Protein AF-A0AAV3HA36-F1 (afdb_monomer_lite)

Foldseek 3Di:
DDKPKDKDKAAFDWDWDFPDDVPDPDTDTDTHDTGHIDMDIDTDDDDDPVVVVVVVCVVPVDDDDDDD

Organism: NCBI:txid1005554

Sequence (68 aa):
DCTIKEVQFTAGQKQDIDVTTLCSTEQENINGLGASSEISMSGNFYLNQAQNALRDAYDNDTLYAFKV

pLDDT: mean 79.99, std 8.91, range [46.59, 91.38]

Secondary structure (DSSP, 8-state):
----EEEEEEPPPPPEEE---TT-SS--EEE-PPPPPEEEEEE-----HHHHHHHHHHHTT-------

Structure (mmCIF, N/CA/C/O backbone):
data_AF-A0AAV3HA36-F1
#
_entry.id   AF-A0AAV3HA36-F1
#
loop_
_atom_site.group_PDB
_atom_site.id
_atom_site.type_symbol
_atom_site.label_atom_id
_atom_site.label_alt_id
_atom_site.label_comp_id
_atom_site.label_asym_id
_atom_site.label_entity_id
_atom_site.label_seq_id
_atom_site.pdbx_PDB_ins_code
_atom_site.Cartn_x
_atom_site.Cartn_y
_atom_site.Cartn_z
_atom_site.occupancy
_atom_site.B_iso_or_equiv
_atom_site.auth_seq_id
_atom_site.auth_comp_id
_atom_site.auth_asym_id
_atom_site.auth_atom_id
_atom_site.pdbx_PDB_model_num
ATOM 1 N N . ASP A 1 1 ? 19.927 12.411 -16.645 1.00 46.59 1 ASP A N 1
ATOM 2 C CA . ASP A 1 1 ? 18.467 12.513 -16.796 1.00 46.59 1 ASP A CA 1
ATOM 3 C C . ASP A 1 1 ? 17.792 12.850 -15.485 1.00 46.59 1 ASP A C 1
ATOM 5 O O . ASP A 1 1 ? 17.869 12.079 -14.537 1.00 46.59 1 ASP A O 1
ATOM 9 N N . CYS A 1 2 ? 17.166 14.026 -15.425 1.00 49.94 2 CYS A N 1
ATOM 10 C CA . CYS A 1 2 ? 16.320 14.431 -14.307 1.00 49.94 2 CYS A CA 1
ATOM 11 C C . CYS A 1 2 ? 14.930 13.830 -14.511 1.00 49.94 2 CYS A C 1
ATOM 13 O O . CYS A 1 2 ? 14.114 14.371 -15.254 1.00 49.94 2 CYS A O 1
ATOM 15 N N . THR A 1 3 ? 14.651 12.698 -13.872 1.00 58.16 3 THR A N 1
ATOM 16 C CA . THR A 1 3 ? 13.272 12.224 -13.757 1.00 58.16 3 THR A CA 1
ATOM 17 C C . THR A 1 3 ? 12.602 12.998 -12.629 1.00 58.16 3 THR A C 1
ATOM 19 O O . THR A 1 3 ? 12.956 12.808 -11.468 1.00 58.16 3 THR A O 1
ATOM 22 N N . ILE A 1 4 ? 11.646 13.873 -12.949 1.00 55.50 4 ILE A N 1
ATOM 23 C CA . ILE A 1 4 ? 10.739 14.414 -11.931 1.00 55.50 4 ILE A CA 1
ATOM 24 C C . ILE A 1 4 ? 9.850 13.248 -11.509 1.00 55.50 4 ILE A C 1
ATOM 26 O O . ILE A 1 4 ? 9.092 12.731 -12.330 1.00 55.50 4 ILE A O 1
ATOM 30 N N . LYS A 1 5 ? 10.031 12.790 -10.271 1.00 70.00 5 LYS A N 1
ATOM 31 C CA . LYS A 1 5 ? 9.194 11.781 -9.628 1.00 70.00 5 LYS A CA 1
ATOM 32 C C . LYS A 1 5 ? 8.540 12.451 -8.432 1.00 70.00 5 LYS A C 1
ATOM 34 O O . LYS A 1 5 ? 9.233 12.792 -7.477 1.00 70.00 5 LYS A O 1
ATOM 39 N N . GLU A 1 6 ? 7.241 12.673 -8.502 1.00 78.38 6 GLU A N 1
ATOM 40 C CA . GLU A 1 6 ? 6.454 13.002 -7.324 1.00 78.38 6 GLU A CA 1
ATOM 41 C C . GLU A 1 6 ? 6.052 11.682 -6.669 1.00 78.38 6 GLU A C 1
ATOM 43 O O . GLU A 1 6 ? 5.465 10.815 -7.316 1.00 78.38 6 GLU A O 1
ATOM 48 N N . VAL A 1 7 ? 6.425 11.506 -5.404 1.00 80.31 7 VAL A N 1
ATOM 49 C CA . VAL A 1 7 ? 6.085 10.316 -4.623 1.00 80.31 7 VAL A CA 1
ATOM 50 C C . VAL A 1 7 ? 5.191 10.754 -3.479 1.00 80.31 7 VAL A C 1
ATOM 52 O O . VAL A 1 7 ? 5.592 11.574 -2.655 1.00 80.31 7 VAL A O 1
ATOM 55 N N . GLN A 1 8 ? 3.991 10.192 -3.425 1.00 84.19 8 GLN A N 1
ATOM 56 C CA . GLN A 1 8 ? 3.061 10.345 -2.319 1.00 84.19 8 GLN A CA 1
ATOM 57 C C . GLN A 1 8 ? 2.948 9.004 -1.598 1.00 84.19 8 GLN A C 1
ATOM 59 O O . GLN A 1 8 ? 2.718 7.967 -2.221 1.00 84.19 8 GLN A O 1
ATOM 64 N N . PHE A 1 9 ? 3.140 9.026 -0.281 1.00 83.25 9 PHE A N 1
ATOM 65 C CA . PHE A 1 9 ? 3.003 7.860 0.582 1.00 83.25 9 PHE A CA 1
ATOM 66 C C . PHE A 1 9 ? 1.887 8.107 1.586 1.00 83.25 9 PHE A C 1
ATOM 68 O O . PHE A 1 9 ? 1.952 9.053 2.373 1.00 83.25 9 PHE A O 1
ATOM 75 N N . THR A 1 10 ? 0.903 7.218 1.587 1.00 85.38 10 THR A N 1
ATOM 76 C CA . THR A 1 10 ? -0.163 7.187 2.580 1.00 85.38 10 THR A CA 1
ATOM 77 C C . THR A 1 10 ? 0.041 5.951 3.437 1.00 85.38 10 THR A C 1
ATOM 79 O O . THR A 1 10 ? -0.153 4.823 2.985 1.00 85.38 10 THR A O 1
ATOM 82 N N . ALA A 1 11 ? 0.455 6.150 4.689 1.00 80.56 11 ALA A N 1
ATOM 83 C CA . ALA A 1 11 ? 0.539 5.050 5.638 1.00 80.56 11 ALA A CA 1
ATOM 84 C C . ALA A 1 11 ? -0.858 4.464 5.871 1.00 80.56 11 ALA A C 1
ATOM 86 O O . ALA A 1 11 ? -1.821 5.214 6.066 1.00 80.56 11 ALA A O 1
ATOM 87 N N . GLY A 1 12 ? -0.949 3.135 5.873 1.00 78.56 12 GLY A N 1
ATOM 88 C CA . GLY A 1 12 ? -2.204 2.428 6.076 1.00 78.56 12 GLY A CA 1
ATOM 89 C C . GLY A 1 12 ? 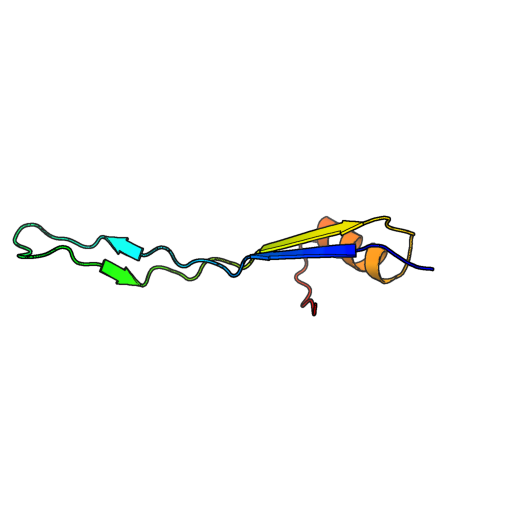-2.860 2.854 7.384 1.00 78.56 12 GLY A C 1
ATOM 90 O O . GLY A 1 12 ? -2.273 2.730 8.459 1.00 78.56 12 GLY A O 1
ATOM 91 N N . GLN A 1 13 ? -4.075 3.390 7.287 1.00 75.94 13 GLN A N 1
ATOM 92 C CA . GLN A 1 13 ? -4.863 3.765 8.453 1.00 75.94 13 GLN A CA 1
ATOM 93 C C . GLN A 1 13 ? -5.662 2.556 8.916 1.00 75.94 13 GLN A C 1
ATOM 95 O O . GLN A 1 13 ? -6.451 1.977 8.175 1.00 75.94 13 GLN A O 1
ATOM 100 N N . LYS A 1 14 ? -5.452 2.169 10.163 1.00 78.44 14 LYS A N 1
ATOM 101 C CA . LYS A 1 14 ? -6.252 1.144 10.817 1.00 78.44 14 LYS A CA 1
ATOM 102 C C . LYS A 1 14 ? -7.675 1.664 11.029 1.00 78.44 14 LYS A C 1
ATOM 104 O O . LYS A 1 14 ? -7.852 2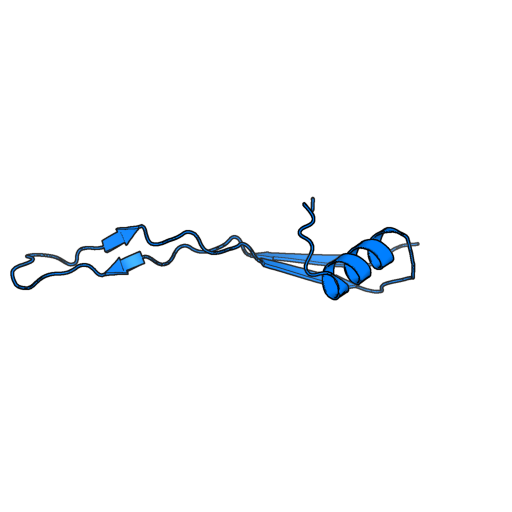.773 11.525 1.00 78.44 14 LYS A O 1
ATOM 109 N N . GLN A 1 15 ? -8.667 0.845 10.695 1.00 76.44 15 GLN A N 1
ATOM 110 C CA . GLN A 1 15 ? -10.054 1.116 11.067 1.00 76.44 15 GLN A CA 1
ATOM 111 C C . GLN A 1 15 ? -10.305 0.605 12.486 1.00 76.44 15 GLN A C 1
ATOM 113 O O . GLN A 1 15 ? -9.892 -0.503 12.834 1.00 76.44 15 GLN A O 1
ATOM 118 N N . ASP A 1 16 ? -10.955 1.413 13.316 1.00 83.44 16 ASP A N 1
ATOM 119 C CA . ASP A 1 16 ? -11.450 0.955 14.610 1.00 83.44 16 ASP A CA 1
ATOM 120 C C . ASP A 1 16 ? -12.744 0.164 14.409 1.00 83.44 16 ASP A C 1
ATOM 122 O O . ASP A 1 16 ? -13.569 0.506 13.560 1.00 83.44 16 ASP A O 1
ATOM 126 N N . ILE A 1 17 ? -12.898 -0.922 15.164 1.00 84.06 17 ILE A N 1
ATOM 127 C CA . ILE A 1 17 ? -14.106 -1.746 15.144 1.00 84.06 17 ILE A CA 1
ATOM 128 C C . ILE A 1 17 ? -14.949 -1.343 16.347 1.00 84.06 17 ILE A C 1
ATOM 130 O O . ILE A 1 17 ? -14.493 -1.468 17.485 1.00 84.06 17 ILE A O 1
ATOM 134 N N . ASP A 1 18 ? -16.172 -0.888 16.079 1.00 87.75 18 ASP A N 1
ATOM 135 C CA . ASP A 1 18 ? -17.175 -0.660 17.115 1.00 87.75 18 ASP A CA 1
ATOM 136 C C . ASP A 1 18 ? -17.686 -2.015 17.617 1.00 87.75 18 ASP A C 1
ATOM 138 O O . ASP A 1 18 ? -18.185 -2.839 16.843 1.00 87.75 18 ASP A O 1
ATOM 142 N N . VAL A 1 19 ? -17.506 -2.260 18.910 1.00 87.69 19 VAL A N 1
ATOM 143 C CA . VAL A 1 19 ? -17.947 -3.480 19.595 1.00 87.69 19 VAL A CA 1
ATOM 144 C C . VAL A 1 19 ? -18.941 -3.171 20.709 1.00 87.69 19 VAL A C 1
ATOM 146 O O . VAL A 1 19 ? -19.157 -4.009 21.581 1.00 87.69 19 VAL A O 1
ATOM 149 N N . THR A 1 20 ? -19.559 -1.989 20.679 1.00 90.56 20 THR A N 1
ATOM 150 C CA . THR A 1 20 ? -20.534 -1.559 21.683 1.00 90.56 20 THR A CA 1
ATOM 151 C C . THR A 1 20 ? -21.684 -2.562 21.766 1.00 90.56 20 THR A C 1
ATOM 153 O O . THR A 1 20 ? -22.349 -2.868 20.771 1.00 90.56 20 THR A O 1
ATOM 156 N N 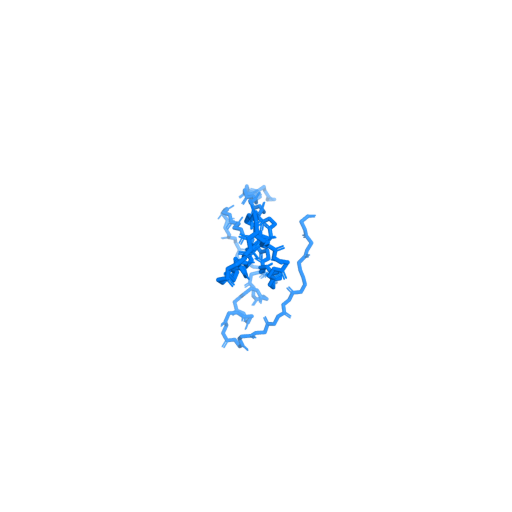. THR A 1 21 ? -21.930 -3.091 22.965 1.00 88.75 21 THR A N 1
ATOM 157 C CA . THR A 1 21 ? -22.955 -4.115 23.201 1.00 88.75 21 THR A CA 1
ATOM 158 C C . THR A 1 21 ? -24.170 -3.545 23.930 1.00 88.75 21 THR A C 1
ATOM 160 O O . THR A 1 21 ? -24.127 -2.477 24.542 1.00 88.75 21 THR A O 1
ATOM 163 N N . LEU A 1 22 ? -25.300 -4.258 23.868 1.00 78.56 22 LEU A N 1
ATOM 164 C CA . LEU A 1 22 ? -26.478 -3.897 24.655 1.00 78.56 22 LEU A CA 1
ATOM 165 C C . LEU A 1 22 ? -26.123 -4.003 26.151 1.00 78.56 22 LEU A C 1
ATOM 167 O O . LEU A 1 22 ? -25.771 -5.091 26.602 1.00 78.56 22 LEU A O 1
ATOM 171 N N . CYS A 1 23 ? -26.253 -2.882 26.876 1.00 89.31 23 CYS A N 1
ATOM 172 C CA . CYS A 1 23 ? -25.821 -2.619 28.266 1.00 89.31 23 CYS A CA 1
ATOM 173 C C . CYS A 1 23 ? -24.425 -1.988 28.455 1.00 89.31 23 CYS A C 1
ATOM 175 O O . CYS A 1 23 ? -24.055 -1.745 29.607 1.00 89.31 2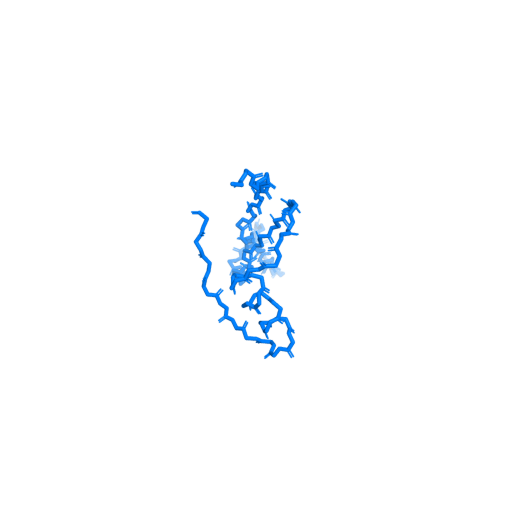3 CYS A O 1
ATOM 177 N N . SER A 1 24 ? -23.676 -1.662 27.395 1.00 84.88 24 SER A N 1
ATOM 178 C CA . SER A 1 24 ? -22.461 -0.842 27.531 1.00 84.88 24 SER A CA 1
ATOM 179 C C . SER A 1 24 ? -22.817 0.551 28.078 1.00 84.88 24 SER A C 1
ATOM 181 O O . SER A 1 24 ? -23.825 1.149 27.695 1.00 84.88 24 SER A O 1
ATOM 183 N N . THR A 1 25 ? -22.007 1.065 29.007 1.00 88.56 25 THR A N 1
ATOM 184 C CA . THR A 1 25 ? -22.204 2.402 29.596 1.00 88.56 25 THR A CA 1
ATOM 185 C C . THR A 1 25 ? -21.564 3.515 28.768 1.00 88.56 25 THR A C 1
ATOM 187 O O . THR A 1 25 ? -21.909 4.672 28.959 1.00 88.56 25 THR A O 1
ATOM 190 N N . GLU A 1 26 ? -20.648 3.162 27.862 1.00 89.00 26 GLU A N 1
ATOM 191 C CA . GLU A 1 26 ? -19.882 4.048 26.978 1.00 89.00 26 GLU A CA 1
ATOM 192 C C . GLU A 1 26 ? -19.667 3.354 25.619 1.00 89.00 26 GLU A C 1
ATOM 194 O O . GLU A 1 26 ? -19.915 2.152 25.494 1.00 89.00 26 GLU A O 1
ATOM 199 N N . GLN A 1 27 ? -19.199 4.096 24.609 1.00 87.19 27 GLN A N 1
ATOM 200 C CA . GLN A 1 27 ? -18.819 3.513 23.318 1.00 87.19 27 GLN A CA 1
ATOM 201 C C . GLN A 1 27 ? -17.510 2.721 23.450 1.00 87.19 27 GLN A C 1
ATOM 203 O O . GLN A 1 27 ? -16.528 3.218 24.008 1.00 87.19 27 GLN A O 1
ATOM 208 N N . GLU A 1 28 ? -17.496 1.492 22.933 1.00 85.81 28 GLU A N 1
ATOM 209 C CA . GLU A 1 28 ? -16.356 0.579 23.032 1.00 85.81 28 GLU A CA 1
ATOM 210 C C . GLU A 1 28 ? -15.771 0.275 21.654 1.00 85.81 28 GLU A C 1
ATOM 212 O O . GLU A 1 28 ? -16.455 -0.209 20.750 1.00 85.81 28 GLU A O 1
ATOM 217 N N . ASN A 1 29 ? -14.466 0.513 21.516 1.00 89.00 29 ASN A N 1
ATOM 218 C CA . ASN A 1 29 ? -13.757 0.371 20.252 1.00 89.00 29 ASN A CA 1
ATOM 219 C C . ASN A 1 29 ? -12.587 -0.586 20.460 1.00 89.00 29 ASN A C 1
ATOM 221 O O . ASN A 1 29 ? -11.810 -0.425 21.406 1.00 89.00 29 ASN A O 1
ATOM 225 N N . ILE A 1 30 ? -12.404 -1.539 19.551 1.00 87.25 30 ILE A N 1
ATOM 226 C CA . ILE A 1 30 ? -11.169 -2.321 19.485 1.00 87.25 30 ILE A CA 1
ATOM 227 C C . ILE A 1 30 ? -10.383 -1.992 18.231 1.00 87.25 30 ILE A C 1
ATOM 229 O O . ILE A 1 30 ? -10.889 -1.505 17.218 1.00 87.25 30 ILE A O 1
ATOM 233 N N . ASN A 1 31 ? -9.103 -2.327 18.306 1.00 83.94 31 ASN A N 1
ATOM 234 C CA . ASN A 1 31 ? -8.201 -2.186 17.195 1.00 83.94 31 ASN A CA 1
ATOM 235 C C . ASN A 1 31 ? -8.580 -3.143 16.052 1.00 83.94 31 ASN A C 1
ATOM 237 O O . ASN A 1 31 ? -8.421 -4.353 16.201 1.00 83.94 31 ASN A O 1
ATOM 241 N N . GLY A 1 32 ? -9.027 -2.613 14.910 1.00 78.19 32 GLY A N 1
ATOM 242 C CA . GLY A 1 32 ? -9.198 -3.410 13.697 1.00 78.19 32 GLY A CA 1
ATOM 243 C C . GLY A 1 32 ? -7.876 -3.758 13.016 1.00 78.19 32 GLY A C 1
ATOM 244 O O . GLY A 1 32 ? -6.790 -3.374 13.465 1.00 78.19 32 GLY A O 1
ATOM 245 N N . LEU A 1 33 ? -7.977 -4.517 11.923 1.00 81.06 33 LEU A N 1
ATOM 246 C CA . LEU A 1 33 ? -6.818 -4.937 11.141 1.00 81.06 33 LEU A CA 1
ATOM 247 C C . LEU A 1 33 ? -6.096 -3.710 10.560 1.00 81.06 33 LEU A C 1
ATOM 249 O O . LEU A 1 33 ? -6.729 -2.750 10.117 1.00 81.06 33 LEU A O 1
ATOM 253 N N . GLY A 1 34 ? -4.761 -3.738 10.568 1.00 77.81 34 GLY A N 1
ATOM 254 C CA . GLY A 1 34 ? -3.966 -2.690 9.932 1.00 77.81 34 GLY A CA 1
ATOM 255 C C . GLY A 1 34 ? -4.240 -2.654 8.430 1.00 77.81 34 GLY A C 1
ATOM 256 O O . GLY A 1 34 ? -4.157 -3.688 7.769 1.00 77.81 34 GLY A O 1
ATOM 257 N N . ALA A 1 35 ? -4.568 -1.478 7.893 1.00 79.44 35 ALA A N 1
ATOM 258 C CA . ALA A 1 35 ? -4.681 -1.314 6.450 1.00 79.44 35 ALA A CA 1
ATOM 259 C C . ALA A 1 35 ? -3.295 -1.346 5.795 1.00 79.44 35 ALA A C 1
ATOM 261 O O . ALA A 1 35 ? -2.291 -0.973 6.407 1.00 79.44 35 ALA A O 1
ATOM 262 N N . SER A 1 36 ? -3.242 -1.768 4.533 1.00 79.44 36 SER A N 1
ATOM 263 C CA . SER A 1 36 ? -2.039 -1.635 3.717 1.00 79.44 36 SER A CA 1
ATOM 264 C C . SER A 1 36 ? -1.715 -0.161 3.495 1.00 79.44 36 SER A C 1
ATOM 266 O O . SER A 1 36 ? -2.607 0.644 3.235 1.00 79.44 36 SER A O 1
ATOM 268 N N . SER A 1 37 ? -0.433 0.187 3.561 1.00 80.06 37 SER A N 1
ATOM 269 C CA . SER A 1 37 ? 0.030 1.491 3.091 1.00 80.06 37 SER A CA 1
ATOM 270 C C . SER A 1 37 ? -0.026 1.560 1.569 1.00 80.06 37 SER A C 1
ATOM 272 O O . SER A 1 37 ? 0.208 0.560 0.890 1.00 80.06 37 SER A O 1
ATOM 274 N N . GLU A 1 38 ? -0.287 2.748 1.044 1.00 83.19 38 GLU A N 1
ATOM 275 C CA . GLU A 1 38 ? -0.376 3.017 -0.385 1.00 83.19 38 GLU A CA 1
ATOM 276 C C . GLU A 1 38 ? 0.747 3.965 -0.816 1.00 83.19 38 GLU A C 1
ATOM 278 O O . GLU A 1 38 ? 1.076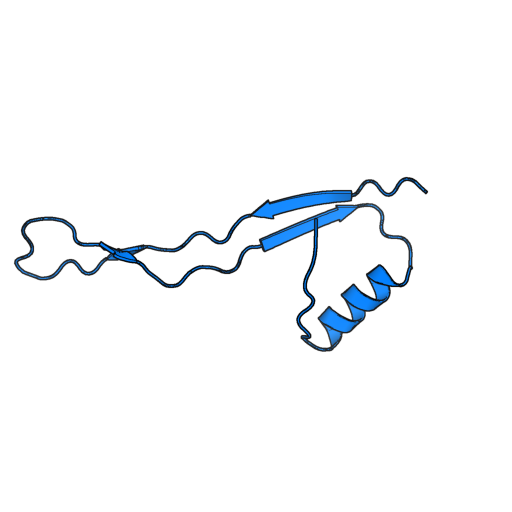 4.931 -0.121 1.00 83.19 38 GLU A O 1
ATOM 283 N N . ILE A 1 39 ? 1.339 3.683 -1.976 1.00 80.56 39 ILE A N 1
ATOM 284 C CA . ILE A 1 39 ? 2.242 4.598 -2.670 1.00 80.56 39 ILE A CA 1
ATOM 285 C C . ILE A 1 39 ? 1.635 4.973 -4.011 1.00 80.56 39 ILE A C 1
ATOM 287 O O . ILE A 1 39 ? 1.272 4.103 -4.798 1.00 80.56 39 ILE A O 1
ATOM 291 N N . SER A 1 40 ? 1.641 6.271 -4.297 1.00 83.94 40 SER A N 1
ATOM 292 C CA . SER A 1 40 ? 1.410 6.819 -5.627 1.00 83.94 40 SER A CA 1
ATOM 293 C C . SER A 1 40 ? 2.688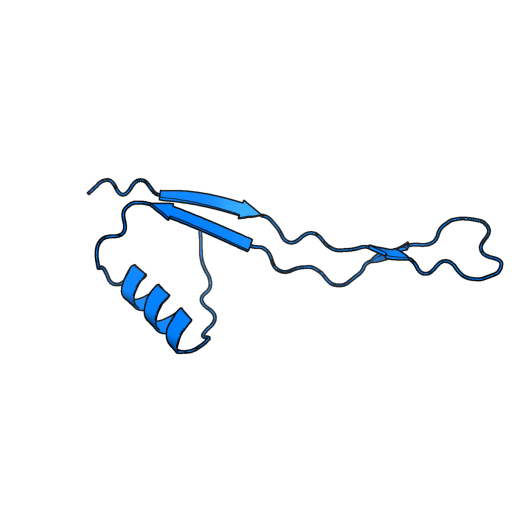 7.495 -6.119 1.00 83.94 40 SER A C 1
ATOM 295 O O . SER A 1 40 ? 3.285 8.308 -5.413 1.00 83.94 40 SER A O 1
ATOM 297 N N . MET A 1 41 ? 3.142 7.136 -7.320 1.00 80.62 41 MET A N 1
ATOM 298 C CA . MET A 1 41 ? 4.314 7.741 -7.956 1.00 80.62 41 MET A CA 1
ATOM 299 C C . MET A 1 41 ? 3.919 8.287 -9.323 1.00 80.62 41 MET A C 1
ATOM 301 O O . MET A 1 41 ? 3.498 7.526 -10.195 1.00 80.62 41 MET A O 1
ATOM 305 N N . SER A 1 42 ? 4.102 9.586 -9.536 1.00 80.94 42 SER A N 1
ATOM 306 C CA . SER A 1 42 ? 3.890 10.232 -10.831 1.00 80.94 42 SER A CA 1
ATOM 307 C C . SER A 1 42 ? 5.215 10.774 -11.369 1.00 80.94 42 SER A C 1
ATOM 309 O O . SER A 1 42 ? 6.095 11.189 -10.615 1.00 80.94 42 SER A O 1
ATOM 311 N N . GLY A 1 43 ? 5.415 10.723 -12.685 1.00 79.75 43 GLY A N 1
ATOM 312 C CA . GLY A 1 43 ? 6.646 11.217 -13.293 1.00 79.75 43 GLY A CA 1
ATOM 313 C C . GLY A 1 43 ? 6.811 10.834 -14.755 1.00 79.75 43 GLY A C 1
ATOM 314 O O . GLY A 1 43 ? 6.052 10.036 -15.301 1.00 79.75 43 GLY A O 1
ATOM 315 N N . ASN A 1 44 ? 7.839 11.394 -15.393 1.00 76.75 44 ASN A N 1
ATOM 316 C CA . ASN A 1 44 ? 8.201 11.039 -16.766 1.00 76.75 44 ASN A CA 1
ATOM 317 C C . ASN A 1 44 ? 9.016 9.741 -16.783 1.00 76.75 44 ASN A C 1
ATOM 319 O O . ASN A 1 44 ? 10.226 9.736 -16.562 1.00 76.75 44 ASN A O 1
ATOM 323 N N . PHE A 1 45 ? 8.347 8.624 -17.032 1.00 73.06 45 PHE A N 1
ATOM 324 C CA . PHE A 1 45 ? 8.967 7.305 -17.080 1.00 73.06 45 PHE A CA 1
ATOM 325 C C . PHE A 1 45 ? 9.712 7.086 -18.415 1.00 73.06 45 PHE A C 1
ATOM 327 O O . PHE A 1 45 ? 9.128 7.205 -19.486 1.00 73.06 45 PHE A O 1
ATOM 334 N N . TYR A 1 46 ? 11.009 6.753 -18.356 1.00 75.69 46 TYR A N 1
ATOM 335 C CA . TYR A 1 46 ? 11.793 6.250 -19.498 1.00 75.69 46 TYR A CA 1
ATOM 336 C C . TYR A 1 46 ? 12.177 4.779 -19.289 1.00 75.69 46 TYR A C 1
ATOM 338 O O . TYR A 1 46 ? 12.551 4.414 -18.173 1.00 75.69 46 TYR A O 1
ATOM 346 N N . LEU A 1 47 ? 12.112 3.941 -20.327 1.00 80.12 47 LEU A N 1
ATOM 347 C CA . LEU A 1 47 ? 12.323 2.496 -20.186 1.00 80.12 47 LEU A CA 1
ATOM 348 C C . LEU A 1 47 ? 13.686 2.181 -19.543 1.00 80.12 47 LEU A C 1
ATOM 350 O O . LEU A 1 47 ? 14.737 2.581 -20.045 1.00 80.12 47 LEU A O 1
ATOM 354 N N . ASN A 1 48 ? 13.665 1.460 -18.424 1.00 80.81 48 ASN A N 1
ATOM 355 C CA . ASN A 1 48 ? 14.850 1.029 -17.689 1.00 80.81 48 ASN A CA 1
ATOM 356 C C . ASN A 1 48 ? 14.545 -0.242 -16.877 1.00 80.81 48 ASN A C 1
ATOM 358 O O . ASN A 1 48 ? 13.402 -0.697 -16.823 1.00 80.81 48 ASN A O 1
ATOM 362 N N . GLN A 1 49 ? 15.562 -0.810 -16.222 1.00 82.94 49 GLN A N 1
ATOM 363 C CA . GLN A 1 49 ? 15.403 -2.037 -15.430 1.00 82.94 49 GLN A CA 1
ATOM 364 C C . GLN A 1 49 ? 14.343 -1.911 -14.324 1.00 82.94 49 GLN A C 1
ATOM 366 O O . GLN A 1 49 ? 13.609 -2.863 -14.082 1.00 82.94 49 GLN A O 1
ATOM 371 N N . ALA A 1 50 ? 14.210 -0.737 -13.697 1.00 79.81 50 ALA A N 1
ATOM 372 C CA . ALA A 1 50 ? 13.208 -0.519 -12.655 1.00 79.81 50 ALA A CA 1
ATOM 373 C C . ALA A 1 50 ? 11.776 -0.532 -13.218 1.00 79.81 50 ALA A C 1
ATOM 375 O O . ALA A 1 50 ? 10.884 -1.093 -12.596 1.00 79.81 50 ALA A O 1
ATOM 376 N N . GLN A 1 51 ? 11.543 0.023 -14.410 1.00 82.19 51 GLN A N 1
ATOM 377 C CA . GLN A 1 51 ? 10.233 -0.064 -15.069 1.00 82.19 51 GLN A CA 1
ATOM 378 C C . GLN A 1 51 ? 9.892 -1.468 -15.545 1.00 82.19 51 GLN A C 1
ATOM 380 O O . GLN A 1 51 ? 8.729 -1.853 -15.473 1.00 82.19 51 GLN A O 1
ATOM 385 N N . ASN A 1 52 ? 10.885 -2.236 -15.995 1.00 85.56 52 ASN A N 1
ATOM 386 C CA . ASN A 1 52 ? 10.663 -3.640 -16.326 1.00 85.56 52 ASN A CA 1
ATOM 387 C C . ASN A 1 52 ? 10.252 -4.431 -15.080 1.00 85.56 52 ASN A C 1
ATOM 389 O O . ASN A 1 52 ? 9.319 -5.214 -15.165 1.00 85.56 52 ASN A O 1
ATOM 393 N N . ALA A 1 53 ? 10.870 -4.165 -13.925 1.00 83.88 53 ALA A N 1
ATOM 394 C CA . ALA A 1 53 ? 10.470 -4.780 -12.660 1.00 83.88 53 ALA A CA 1
ATOM 395 C C . ALA A 1 53 ? 9.046 -4.379 -12.233 1.00 83.88 53 ALA A C 1
ATOM 397 O O . ALA A 1 53 ? 8.279 -5.233 -11.808 1.00 83.88 53 ALA A O 1
ATOM 398 N N . LEU A 1 54 ? 8.657 -3.105 -12.391 1.00 84.19 54 LEU A N 1
ATOM 399 C CA . LEU A 1 54 ? 7.280 -2.666 -12.114 1.00 84.19 54 LEU A CA 1
ATOM 400 C C . LEU A 1 54 ? 6.260 -3.331 -13.052 1.00 84.19 54 LEU A C 1
ATOM 402 O O . LEU A 1 54 ? 5.167 -3.677 -12.613 1.00 84.19 54 LEU A O 1
ATOM 406 N N . ARG A 1 55 ? 6.611 -3.509 -14.332 1.00 85.88 55 ARG A N 1
ATOM 407 C CA . ARG A 1 55 ? 5.758 -4.186 -15.318 1.00 85.88 55 ARG A CA 1
ATOM 408 C C . ARG A 1 55 ? 5.611 -5.672 -15.000 1.00 85.88 55 ARG A C 1
ATOM 410 O O . ARG A 1 55 ? 4.495 -6.160 -14.936 1.00 85.88 55 ARG A O 1
ATOM 417 N N . ASP A 1 56 ? 6.723 -6.354 -14.760 1.00 87.56 56 ASP A N 1
ATOM 418 C CA . ASP A 1 56 ? 6.741 -7.776 -14.418 1.00 87.56 56 ASP A CA 1
ATOM 419 C C . ASP A 1 56 ? 5.959 -8.051 -13.127 1.00 87.56 56 ASP A C 1
ATOM 421 O O . ASP A 1 56 ? 5.183 -9.000 -13.061 1.00 87.56 56 ASP A O 1
ATOM 425 N N . ALA A 1 57 ? 6.075 -7.165 -12.133 1.00 85.56 57 ALA A N 1
ATOM 426 C CA . ALA A 1 57 ? 5.299 -7.267 -10.906 1.00 85.56 57 ALA A CA 1
ATOM 427 C C . ALA A 1 57 ? 3.790 -7.108 -11.129 1.00 85.56 57 ALA A C 1
ATOM 429 O O . ALA A 1 57 ? 3.017 -7.818 -10.490 1.00 85.56 57 ALA A O 1
ATOM 430 N N . TYR A 1 58 ? 3.383 -6.212 -12.035 1.00 84.88 58 TYR A N 1
ATOM 431 C CA . TYR A 1 58 ? 1.983 -6.050 -12.431 1.00 84.88 58 TYR A CA 1
ATOM 432 C C . TYR A 1 58 ? 1.455 -7.275 -13.187 1.00 84.88 58 TYR A C 1
ATOM 434 O O . TYR A 1 58 ? 0.348 -7.726 -12.918 1.00 84.88 58 TYR A O 1
ATOM 442 N N . ASP A 1 59 ? 2.247 -7.830 -14.105 1.00 91.38 59 ASP A N 1
ATOM 443 C CA . ASP A 1 59 ? 1.826 -8.950 -14.953 1.00 91.38 59 ASP A CA 1
ATOM 444 C C . ASP A 1 59 ? 1.765 -10.290 -14.189 1.00 91.38 59 ASP A C 1
ATOM 446 O O . ASP A 1 59 ? 1.032 -11.194 -14.594 1.00 91.38 59 ASP A O 1
ATOM 450 N N . ASN A 1 60 ? 2.518 -10.430 -13.090 1.00 91.25 60 ASN A N 1
ATOM 451 C CA . ASN A 1 60 ? 2.653 -11.684 -12.337 1.00 91.25 60 ASN A CA 1
ATOM 452 C C . ASN A 1 60 ? 2.150 -11.613 -10.883 1.00 91.25 60 ASN A C 1
ATOM 454 O O . ASN A 1 60 ? 2.404 -12.542 -10.114 1.00 91.25 60 ASN A O 1
ATOM 458 N N . ASP A 1 61 ? 1.489 -10.524 -10.481 1.00 84.81 61 ASP A N 1
ATOM 459 C CA . ASP A 1 61 ? 1.006 -10.295 -9.108 1.00 84.81 61 ASP A CA 1
ATOM 460 C C . ASP A 1 61 ? 2.088 -10.511 -8.023 1.00 84.81 61 ASP A C 1
ATOM 462 O O . ASP A 1 61 ? 1.824 -10.986 -6.913 1.00 84.81 61 ASP A O 1
ATOM 466 N N . THR A 1 62 ? 3.349 -10.179 -8.323 1.00 83.31 62 THR A N 1
ATOM 467 C CA . THR A 1 62 ? 4.461 -10.394 -7.382 1.00 83.31 62 THR A CA 1
ATOM 468 C C . THR A 1 62 ? 4.683 -9.189 -6.474 1.00 83.31 62 THR A C 1
ATOM 470 O O . THR A 1 62 ? 4.688 -8.042 -6.921 1.00 83.31 62 THR A O 1
ATOM 473 N N . LEU A 1 63 ? 4.959 -9.449 -5.195 1.00 78.94 63 LEU A N 1
ATOM 474 C CA . LEU A 1 63 ? 5.280 -8.411 -4.218 1.00 78.94 63 LEU A CA 1
ATOM 475 C C . LEU A 1 63 ? 6.754 -8.003 -4.301 1.00 78.94 63 LEU A C 1
ATOM 477 O O . LEU A 1 63 ? 7.649 -8.833 -4.142 1.00 78.94 63 LEU A O 1
ATOM 481 N N . TYR A 1 64 ? 6.998 -6.701 -4.440 1.00 74.69 64 TYR A N 1
ATOM 482 C CA . TYR A 1 64 ? 8.327 -6.105 -4.334 1.00 74.69 64 TYR A CA 1
ATOM 483 C C . TYR A 1 64 ? 8.391 -5.132 -3.162 1.00 74.69 64 TYR A C 1
ATOM 485 O O . TYR A 1 64 ? 7.568 -4.226 -3.031 1.00 74.69 64 TYR A O 1
ATOM 493 N N . ALA A 1 65 ? 9.412 -5.293 -2.322 1.00 72.00 65 ALA A N 1
ATOM 494 C CA . ALA A 1 65 ? 9.736 -4.290 -1.322 1.00 72.00 65 ALA A CA 1
ATOM 495 C C . ALA A 1 65 ? 10.266 -3.033 -2.023 1.00 72.00 65 ALA A C 1
ATOM 497 O O . ALA A 1 65 ? 11.190 -3.106 -2.835 1.00 72.00 65 ALA A O 1
ATOM 498 N N . PHE A 1 66 ? 9.699 -1.879 -1.690 1.00 69.50 66 PHE A N 1
ATOM 499 C CA . PHE A 1 66 ? 10.157 -0.586 -2.184 1.00 69.50 66 PHE A CA 1
ATOM 500 C C . PHE A 1 66 ? 10.840 0.204 -1.065 1.00 69.50 66 PHE A C 1
ATOM 502 O O . PHE A 1 66 ? 10.552 0.035 0.121 1.00 69.50 66 PHE A O 1
ATOM 509 N N . LYS A 1 67 ? 11.741 1.102 -1.459 1.00 70.62 67 LYS A N 1
ATOM 510 C CA . LYS A 1 67 ? 12.315 2.130 -0.594 1.00 70.62 67 LYS A CA 1
ATOM 511 C C . LYS A 1 67 ? 12.129 3.470 -1.291 1.00 70.62 67 LYS A C 1
ATOM 513 O O . LYS A 1 67 ? 12.514 3.598 -2.454 1.00 70.62 67 LYS A O 1
ATOM 518 N N . VAL A 1 68 ? 11.524 4.415 -0.579 1.00 61.38 68 VAL A N 1
ATOM 519 C CA . VAL A 1 68 ? 11.455 5.822 -0.989 1.00 61.38 68 VAL A CA 1
ATOM 520 C C . VAL A 1 68 ? 12.752 6.514 -0.591 1.00 61.38 68 VAL A C 1
ATOM 522 O O . VAL A 1 68 ? 13.234 6.248 0.537 1.00 61.38 68 VAL A O 1
#

Radius of gyration: 19.78 Å; chains: 1; bounding box: 45×26×50 Å